Protein AF-A0A8B7DMA4-F1 (afdb_monomer)

Secondary structure (DSSP, 8-state):
-HHHHHHHHHHHHHHHHT--HHHHHHHHHHHHHHS-HHHHHHHHHHHHHHHHT--S--HHHHHHHHHHHHHHHHHHHHHHHHHTSS--S-S------HHHHHHHHHHHHHTT-SSHHHHHHHHHHHHHHHHHHHGGG--

Radius of gyration: 15.46 Å; Cα contacts (8 Å, |Δi|>4): 109; chains: 1; bounding box: 32×42×42 Å

Foldseek 3Di:
DVVLLVQLVVLLVCLLVVPDLVVSLVSLVVSCVVDDNVVSVVSNVVSLVVLQQDQDDDSSSVSSLLSVLLSQVVQVVVVVVVVVVDPDDDPPCPPRDPSNVVLLVVLVVCLPPPRPSNVVSSVSSVVSNVVNVCVVVPD

Sequence (139 aa):
MIDLITGVRKVFNAAQDGIVASKLCEQMSELMVTSKEEEFWEAFLDHLKKTMIYYKPETVVEKIIEFCALFATYTSKKKKENQSIDQDKTLTDETMNPFLLKLFNFLVQNHNSRERAVRYRCCQLITKIFTNMDDDETI

Structure (mmCIF, N/CA/C/O backbone):
data_AF-A0A8B7DMA4-F1
#
_entry.id   AF-A0A8B7DMA4-F1
#
loop_
_atom_site.group_PDB
_atom_site.id
_atom_site.type_symbol
_atom_site.label_atom_id
_atom_site.label_alt_id
_atom_site.label_comp_id
_atom_site.label_asym_id
_atom_site.label_entity_id
_atom_site.label_seq_id
_atom_site.pdbx_PDB_ins_code
_atom_site.Cartn_x
_atom_site.Cartn_y
_atom_site.Cartn_z
_atom_site.occupancy
_atom_site.B_iso_or_equiv
_atom_site.auth_seq_id
_atom_site.auth_comp_id
_atom_site.auth_asym_id
_atom_site.auth_atom_id
_atom_site.pdbx_PDB_model_num
ATOM 1 N N . MET A 1 1 ? -11.563 -14.377 10.241 1.00 52.50 1 MET A N 1
ATOM 2 C CA . MET A 1 1 ? -10.501 -14.618 9.237 1.00 52.50 1 MET A CA 1
ATOM 3 C C . MET A 1 1 ? -11.022 -14.631 7.792 1.00 52.50 1 MET A C 1
ATOM 5 O O . MET A 1 1 ? -10.598 -13.771 7.035 1.00 52.50 1 MET A O 1
ATOM 9 N N . ILE A 1 2 ? -11.963 -15.513 7.395 1.00 60.50 2 ILE A N 1
ATOM 10 C CA . ILE A 1 2 ? -12.502 -15.558 6.005 1.00 60.50 2 ILE A CA 1
ATOM 11 C C . ILE A 1 2 ? -13.163 -14.231 5.576 1.00 60.50 2 ILE A C 1
ATOM 13 O O . ILE A 1 2 ? -13.013 -13.808 4.427 1.00 60.50 2 ILE A O 1
ATOM 17 N N . ASP A 1 3 ? -13.852 -13.563 6.502 1.00 85.69 3 ASP A N 1
ATOM 18 C CA . ASP A 1 3 ? -14.569 -12.315 6.220 1.00 85.69 3 ASP A CA 1
ATOM 19 C C . ASP A 1 3 ? -13.621 -11.133 5.942 1.00 85.69 3 ASP A C 1
ATOM 21 O O . ASP A 1 3 ? -13.770 -10.443 4.937 1.00 85.69 3 ASP A O 1
ATOM 25 N N . LEU A 1 4 ? -12.549 -10.992 6.733 1.00 92.88 4 LEU A N 1
ATOM 26 C CA . LEU A 1 4 ? -11.539 -9.941 6.559 1.00 92.88 4 LEU A CA 1
ATOM 27 C C . LEU A 1 4 ? -10.801 -10.058 5.220 1.00 92.88 4 LEU A C 1
ATOM 29 O O . LEU A 1 4 ? -10.734 -9.091 4.465 1.00 92.88 4 LEU A O 1
ATOM 33 N N . ILE A 1 5 ? -10.293 -11.252 4.895 1.00 91.25 5 ILE A N 1
ATOM 34 C CA . ILE A 1 5 ? -9.588 -11.498 3.625 1.00 91.25 5 ILE A CA 1
ATOM 35 C C . ILE A 1 5 ? -10.512 -11.186 2.442 1.00 91.25 5 ILE A C 1
ATOM 37 O O . ILE A 1 5 ? -10.097 -10.572 1.458 1.00 91.25 5 ILE A O 1
ATOM 41 N N . THR A 1 6 ? -11.784 -11.578 2.544 1.00 94.38 6 THR A N 1
ATOM 42 C CA . THR A 1 6 ? -12.785 -11.300 1.511 1.00 94.38 6 THR A CA 1
ATOM 43 C C . THR A 1 6 ? -13.093 -9.805 1.406 1.00 94.38 6 THR A C 1
ATOM 45 O O . THR A 1 6 ? -13.222 -9.304 0.289 1.00 94.38 6 THR A O 1
ATOM 48 N N . GLY A 1 7 ? -13.180 -9.092 2.530 1.00 96.00 7 GLY A N 1
ATOM 49 C CA . GLY A 1 7 ? -13.378 -7.643 2.587 1.00 96.00 7 GLY A CA 1
ATOM 50 C C . GLY A 1 7 ? -12.230 -6.874 1.939 1.00 96.00 7 GLY A C 1
ATOM 51 O O . GLY A 1 7 ? -12.460 -6.113 1.001 1.00 96.00 7 GLY A O 1
ATOM 52 N N . VAL A 1 8 ? -10.988 -7.147 2.351 1.00 97.06 8 VAL A N 1
ATOM 53 C CA . VAL A 1 8 ? -9.784 -6.521 1.774 1.00 97.06 8 VAL A CA 1
ATOM 54 C C 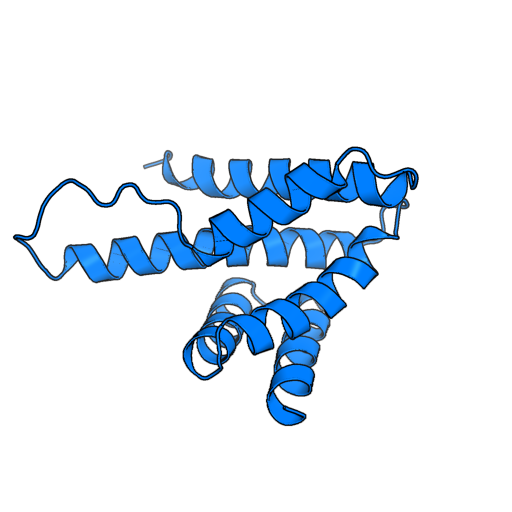. VAL A 1 8 ? -9.718 -6.780 0.269 1.00 97.06 8 VAL A C 1
ATOM 56 O O . VAL A 1 8 ? -9.547 -5.847 -0.515 1.00 97.06 8 VAL A O 1
ATOM 59 N N . ARG A 1 9 ? -9.957 -8.026 -0.163 1.00 96.12 9 ARG A N 1
ATOM 60 C CA . ARG A 1 9 ? -9.994 -8.379 -1.589 1.00 96.12 9 ARG A CA 1
ATOM 61 C C . ARG A 1 9 ? -11.031 -7.570 -2.367 1.00 96.12 9 ARG A C 1
ATOM 63 O O . ARG A 1 9 ? -10.744 -7.127 -3.475 1.00 96.12 9 ARG A O 1
ATOM 70 N N . LYS A 1 10 ? -12.234 -7.377 -1.812 1.00 95.69 10 LYS A N 1
ATOM 71 C CA . LYS A 1 10 ? -13.286 -6.574 -2.457 1.00 95.69 10 LYS A CA 1
ATOM 72 C C . LYS A 1 10 ? -12.827 -5.134 -2.677 1.00 95.69 10 LYS A C 1
ATOM 74 O O . LYS A 1 10 ? -13.041 -4.614 -3.767 1.00 95.69 10 LYS A O 1
ATOM 79 N N . VAL A 1 11 ? -12.157 -4.525 -1.696 1.00 96.81 11 VAL A N 1
ATOM 80 C CA . VAL A 1 11 ? -11.633 -3.157 -1.833 1.00 96.81 11 VAL A CA 1
ATOM 81 C C . VAL A 1 11 ? -10.530 -3.085 -2.896 1.00 96.81 11 VAL A C 1
ATOM 83 O O . VAL A 1 11 ? -10.571 -2.208 -3.754 1.00 96.81 11 VAL A O 1
ATOM 86 N N . PHE A 1 12 ? -9.591 -4.038 -2.920 1.00 96.50 12 PHE A N 1
ATOM 87 C CA . PHE A 1 12 ? -8.543 -4.087 -3.953 1.00 96.50 12 PHE A CA 1
ATOM 88 C C . PHE A 1 12 ? -9.097 -4.302 -5.368 1.00 96.50 12 PHE A C 1
ATOM 90 O O . PHE A 1 12 ? -8.565 -3.744 -6.325 1.00 96.50 12 PHE A O 1
ATOM 97 N N . ASN A 1 13 ? -10.154 -5.100 -5.524 1.00 95.06 13 ASN A N 1
ATOM 98 C CA . ASN A 1 13 ? -10.822 -5.261 -6.817 1.00 95.06 13 ASN A CA 1
ATOM 99 C C . ASN A 1 13 ? -11.517 -3.960 -7.235 1.00 95.06 13 ASN A C 1
ATOM 101 O O . ASN A 1 13 ? -11.317 -3.486 -8.346 1.00 95.06 13 ASN A O 1
ATOM 105 N N . ALA A 1 14 ? -12.237 -3.325 -6.310 1.00 95.31 14 ALA A N 1
ATOM 106 C CA . ALA A 1 14 ? -12.890 -2.045 -6.555 1.00 95.31 14 ALA A CA 1
ATOM 107 C C . ALA A 1 14 ? -11.898 -0.926 -6.942 1.00 95.31 14 ALA A C 1
ATOM 109 O O . ALA A 1 14 ? -12.204 -0.085 -7.790 1.00 95.31 14 ALA A O 1
ATOM 110 N N . ALA A 1 15 ? -10.690 -0.935 -6.367 1.00 94.50 15 ALA A N 1
ATOM 111 C CA . ALA A 1 15 ? -9.622 -0.008 -6.736 1.00 94.50 15 ALA A CA 1
ATOM 112 C C . ALA A 1 15 ? -9.177 -0.179 -8.202 1.00 94.50 15 ALA A C 1
ATOM 114 O O . ALA A 1 15 ? -8.916 0.809 -8.888 1.00 94.50 15 ALA A O 1
ATOM 115 N N . GLN A 1 16 ? -9.152 -1.410 -8.724 1.00 92.62 16 GLN A N 1
ATOM 116 C CA . GLN A 1 16 ? -8.806 -1.680 -10.129 1.00 92.62 16 GLN A CA 1
ATOM 117 C C . GLN A 1 16 ? -9.853 -1.115 -11.099 1.00 92.62 16 GLN A C 1
ATOM 119 O O . GLN A 1 16 ? -9.508 -0.614 -12.177 1.00 92.62 16 GLN A O 1
ATOM 124 N N . ASP A 1 17 ? -11.121 -1.118 -10.692 1.00 89.94 17 ASP A N 1
ATOM 125 C CA . ASP A 1 17 ? -12.239 -0.637 -11.507 1.00 89.94 17 ASP A CA 1
ATOM 126 C C . ASP A 1 17 ? -12.286 0.899 -11.602 1.00 89.94 17 ASP A C 1
ATOM 128 O O . ASP A 1 17 ? -12.904 1.450 -12.510 1.00 89.94 17 ASP A O 1
ATOM 132 N N . GLY A 1 18 ? -11.537 1.620 -10.757 1.00 77.38 18 GLY A N 1
ATOM 133 C CA . GLY A 1 18 ? -11.516 3.088 -10.735 1.00 77.38 18 GLY A CA 1
ATOM 134 C C . GLY A 1 18 ? -12.656 3.708 -9.923 1.00 77.38 18 GLY A C 1
ATOM 135 O O . GLY A 1 18 ? -13.102 4.811 -10.231 1.00 77.38 18 GLY A O 1
ATOM 136 N N . ILE A 1 19 ? -13.139 2.999 -8.899 1.00 78.00 19 ILE A N 1
ATOM 137 C CA . ILE A 1 19 ? -14.086 3.545 -7.918 1.00 78.00 19 ILE A CA 1
ATOM 138 C C . ILE A 1 19 ? -13.433 4.702 -7.137 1.00 78.00 19 ILE A C 1
ATOM 140 O O . ILE A 1 19 ? -12.217 4.740 -6.957 1.00 78.00 19 ILE A O 1
ATOM 144 N N . VAL A 1 20 ? -14.256 5.651 -6.672 1.00 76.31 20 VAL A N 1
ATOM 145 C CA . VAL A 1 20 ? -13.833 6.843 -5.914 1.00 76.31 20 VAL A CA 1
ATOM 146 C C . VAL A 1 20 ? -12.933 6.462 -4.731 1.00 76.31 20 VAL A C 1
ATOM 148 O O . VAL A 1 20 ? -13.360 5.747 -3.822 1.00 76.31 20 VAL A O 1
ATOM 151 N N . ALA A 1 21 ? -11.704 6.985 -4.728 1.00 78.50 21 ALA A N 1
ATOM 152 C CA . ALA A 1 21 ? -10.659 6.582 -3.791 1.00 78.50 21 ALA A CA 1
ATOM 153 C C . ALA A 1 21 ? -11.001 6.863 -2.316 1.00 78.50 21 ALA A C 1
ATOM 155 O O . ALA A 1 21 ? -10.700 6.030 -1.465 1.00 78.50 21 ALA A O 1
ATOM 156 N N . SER A 1 22 ? -11.692 7.967 -2.000 1.00 85.00 22 SER A N 1
ATOM 157 C CA . SER A 1 22 ? -12.072 8.307 -0.616 1.00 85.00 22 SER A CA 1
ATOM 158 C C . SER A 1 22 ? -12.983 7.253 0.023 1.00 85.00 22 SER A C 1
ATOM 160 O O . SER A 1 22 ? -12.705 6.786 1.125 1.00 85.00 22 SER A O 1
ATOM 162 N N . LYS A 1 23 ? -14.004 6.788 -0.707 1.00 89.81 23 LYS A N 1
ATOM 163 C CA . LYS A 1 23 ? -14.914 5.726 -0.250 1.00 89.81 23 LYS A CA 1
ATOM 164 C C . LYS A 1 23 ? -14.180 4.405 -0.004 1.00 89.81 23 LYS A C 1
ATOM 166 O O . LYS A 1 23 ? -14.495 3.683 0.938 1.00 89.81 23 LYS A O 1
ATOM 171 N N . LEU A 1 24 ? -13.202 4.072 -0.847 1.00 94.19 24 LEU A N 1
ATOM 172 C CA . LEU A 1 24 ? -12.388 2.868 -0.661 1.00 94.19 24 LEU A CA 1
ATOM 173 C C . LEU A 1 24 ? -11.477 2.989 0.565 1.00 94.19 24 LEU A C 1
ATOM 175 O O . LEU A 1 24 ? -11.319 2.016 1.301 1.00 94.19 24 LEU A O 1
ATOM 179 N N . CYS A 1 25 ? -10.916 4.175 0.815 1.00 93.75 25 CYS A N 1
ATOM 180 C CA . CYS A 1 25 ? -10.132 4.447 2.018 1.00 93.75 25 CYS A CA 1
ATOM 181 C C . CYS A 1 25 ? -10.979 4.335 3.292 1.00 93.75 25 CYS A C 1
ATOM 183 O O . CYS A 1 25 ? -10.501 3.777 4.279 1.00 93.75 25 CYS A O 1
ATOM 185 N N . GLU A 1 26 ? 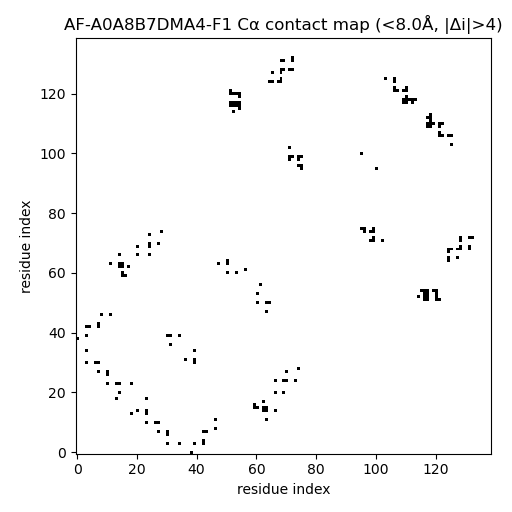-12.233 4.792 3.276 1.00 91.62 26 GLU A N 1
ATOM 186 C CA . GLU A 1 26 ? -13.177 4.619 4.390 1.00 91.62 26 GLU A CA 1
ATOM 187 C C . GLU A 1 26 ? -13.455 3.138 4.662 1.00 91.62 26 GLU A C 1
ATOM 189 O O . GLU A 1 26 ? -13.239 2.671 5.779 1.00 91.62 26 GLU A O 1
ATOM 194 N N . GLN A 1 27 ? -13.822 2.375 3.628 1.00 93.62 27 GLN A N 1
ATOM 195 C CA . GLN A 1 27 ? -14.082 0.935 3.744 1.00 93.62 27 GLN A CA 1
ATOM 196 C C . GLN A 1 27 ? -12.857 0.158 4.242 1.00 93.62 27 GLN A C 1
ATOM 198 O O . GLN A 1 27 ? -12.969 -0.708 5.108 1.00 93.62 27 GLN A O 1
ATOM 203 N N . MET A 1 28 ? -11.667 0.469 3.720 1.00 95.56 28 MET A N 1
ATOM 204 C CA . MET A 1 28 ? -10.426 -0.154 4.184 1.00 95.56 28 MET A CA 1
ATOM 205 C C . MET A 1 28 ? -10.105 0.239 5.633 1.00 95.56 28 MET A C 1
ATOM 207 O O . MET A 1 28 ? -9.646 -0.599 6.407 1.00 95.56 28 MET A O 1
ATOM 211 N N . SER A 1 29 ? -10.389 1.485 6.024 1.00 93.00 29 SER A N 1
ATOM 212 C CA . SER A 1 29 ? -10.213 1.953 7.405 1.00 93.00 29 SER A CA 1
ATOM 213 C C . SER A 1 29 ? -11.139 1.228 8.378 1.00 93.00 29 SER A C 1
ATOM 215 O O . SER A 1 29 ? -10.710 0.865 9.468 1.00 93.00 29 SER A O 1
ATOM 217 N N . GLU A 1 30 ? -12.392 0.980 7.996 1.00 92.44 30 GLU A N 1
ATOM 218 C CA . GLU A 1 30 ? -13.331 0.194 8.805 1.00 92.44 30 GLU A CA 1
ATOM 219 C C . GLU A 1 30 ? -12.820 -1.234 9.022 1.00 92.44 30 GLU A C 1
ATOM 221 O O . GLU A 1 30 ? -12.816 -1.726 10.152 1.00 92.44 30 GLU A O 1
ATOM 226 N N . LEU A 1 31 ? -12.321 -1.883 7.964 1.00 94.88 31 LEU A N 1
ATOM 227 C CA . LEU A 1 31 ? -11.702 -3.208 8.066 1.00 94.88 31 LEU A CA 1
ATOM 228 C C . LEU A 1 31 ? -10.476 -3.188 8.988 1.00 94.88 31 LEU A C 1
ATOM 230 O O . LEU A 1 31 ? -10.309 -4.102 9.791 1.00 94.88 31 LEU A O 1
ATOM 234 N N . MET A 1 32 ? -9.648 -2.142 8.914 1.00 93.56 32 MET A N 1
ATOM 235 C CA . MET A 1 32 ? -8.482 -1.966 9.785 1.00 93.56 32 MET A CA 1
ATOM 236 C C . MET A 1 32 ? -8.874 -1.804 11.260 1.00 93.56 32 MET A C 1
ATOM 238 O O . MET A 1 32 ? -8.246 -2.405 12.123 1.00 93.56 32 MET A O 1
ATOM 242 N N . VAL A 1 33 ? -9.916 -1.021 11.561 1.00 90.62 33 VAL A N 1
ATOM 243 C CA . VAL A 1 33 ? -10.361 -0.739 12.941 1.00 90.62 33 VAL A CA 1
ATOM 244 C C . VAL A 1 33 ? -11.098 -1.923 13.572 1.00 90.62 33 VAL A C 1
ATOM 246 O O . VAL A 1 33 ? -11.009 -2.136 14.778 1.00 90.62 33 VAL A O 1
ATOM 249 N N . THR A 1 34 ? -11.838 -2.698 12.778 1.00 91.88 34 THR A N 1
ATOM 250 C CA . THR A 1 34 ? -12.669 -3.812 13.276 1.00 91.88 34 THR A CA 1
ATOM 251 C C . THR A 1 34 ? -11.926 -5.144 13.393 1.00 91.88 34 THR A C 1
ATOM 253 O O . THR A 1 34 ? -12.500 -6.131 13.857 1.00 91.88 34 THR A O 1
ATOM 256 N N . SER A 1 35 ? -10.655 -5.199 12.994 1.00 93.19 35 SER A N 1
ATOM 257 C CA . SER A 1 35 ? -9.840 -6.414 13.016 1.00 93.19 35 SER A CA 1
ATOM 258 C C . SER A 1 35 ? -8.593 -6.259 13.887 1.00 93.19 35 SER A C 1
ATOM 260 O O . SER A 1 35 ? -8.270 -5.175 14.370 1.00 93.19 35 SER A O 1
ATOM 262 N N . LYS A 1 36 ? -7.889 -7.370 14.140 1.00 94.06 36 LYS A N 1
ATOM 263 C CA . LYS A 1 36 ? -6.583 -7.312 14.805 1.00 94.06 36 LYS A CA 1
ATOM 264 C C . LYS A 1 36 ? -5.546 -6.764 13.832 1.00 94.06 36 LYS A C 1
ATOM 266 O O . LYS A 1 36 ? -5.514 -7.188 12.679 1.00 94.06 36 LYS A O 1
ATOM 271 N N . GLU A 1 37 ? -4.654 -5.909 14.327 1.00 92.31 37 GLU A N 1
ATOM 272 C CA . GLU A 1 37 ? -3.650 -5.216 13.509 1.00 92.31 37 GLU A CA 1
ATOM 273 C C . GLU A 1 37 ? -2.846 -6.163 12.602 1.00 92.31 37 GLU A C 1
ATOM 275 O O . GLU A 1 37 ? -2.704 -5.903 11.408 1.00 92.31 37 GLU A O 1
ATOM 280 N N . GLU A 1 38 ? -2.351 -7.280 13.144 1.00 94.88 38 GLU A N 1
ATOM 281 C CA . GLU A 1 38 ? -1.542 -8.225 12.366 1.00 94.88 38 GLU A CA 1
ATOM 282 C C . GLU A 1 38 ? -2.372 -8.977 11.317 1.00 94.88 38 GLU A C 1
ATOM 284 O O . GLU A 1 38 ? -1.934 -9.118 10.180 1.00 94.88 38 GLU A O 1
ATOM 289 N N . GLU A 1 39 ? -3.609 -9.369 11.648 1.00 95.44 39 GLU A N 1
ATOM 290 C CA . GLU A 1 39 ? -4.507 -10.045 10.699 1.00 95.44 39 GLU A CA 1
ATOM 291 C C . GLU A 1 39 ? -4.860 -9.124 9.516 1.00 95.44 39 GLU A C 1
ATOM 293 O O . GLU A 1 39 ? -4.903 -9.565 8.364 1.00 95.44 39 GLU A O 1
ATOM 298 N N . PHE A 1 40 ? -5.087 -7.832 9.783 1.00 96.62 40 PHE A N 1
ATOM 299 C CA . PHE A 1 40 ? -5.295 -6.830 8.738 1.00 96.62 40 PHE A CA 1
ATOM 300 C C . PHE A 1 40 ? -4.050 -6.641 7.882 1.00 96.62 40 PHE A C 1
ATOM 302 O O . PHE A 1 40 ? -4.134 -6.659 6.652 1.00 96.62 40 PHE A O 1
ATOM 309 N N . TRP A 1 41 ? -2.900 -6.459 8.532 1.00 97.19 41 TRP A N 1
ATOM 310 C CA . TRP A 1 41 ? -1.629 -6.236 7.860 1.00 97.19 41 TRP A CA 1
ATOM 311 C C . TRP A 1 41 ? -1.291 -7.381 6.903 1.00 97.19 41 TRP A C 1
ATOM 313 O O . TRP A 1 41 ? -0.976 -7.127 5.741 1.00 97.19 41 TRP A O 1
ATOM 323 N N . GLU A 1 42 ? -1.423 -8.633 7.343 1.00 97.12 42 GLU A N 1
ATOM 324 C CA . GLU A 1 42 ? -1.201 -9.809 6.499 1.00 97.12 42 GLU A CA 1
ATOM 325 C C . GLU A 1 42 ? -2.161 -9.843 5.302 1.00 97.12 42 GLU A C 1
ATOM 327 O O . GLU A 1 42 ? -1.725 -10.045 4.164 1.00 97.12 42 GLU A O 1
ATOM 332 N N . ALA A 1 43 ? -3.455 -9.587 5.528 1.00 97.25 43 ALA A N 1
ATOM 333 C CA . ALA A 1 43 ? -4.461 -9.579 4.468 1.00 97.25 43 ALA A CA 1
ATOM 334 C C . ALA A 1 43 ? -4.215 -8.466 3.434 1.00 97.25 43 ALA A C 1
ATOM 336 O O . ALA A 1 43 ? -4.326 -8.703 2.226 1.00 97.25 43 ALA A O 1
ATOM 337 N N . PHE A 1 44 ? -3.861 -7.261 3.890 1.00 97.88 44 PHE A N 1
ATOM 338 C CA . PHE A 1 44 ? -3.488 -6.135 3.035 1.00 97.88 44 PHE A CA 1
ATOM 339 C C . PHE A 1 44 ? -2.227 -6.457 2.227 1.00 97.88 44 PHE A C 1
ATOM 341 O O . PHE A 1 44 ? -2.197 -6.301 1.002 1.00 97.88 44 PHE A O 1
ATOM 348 N N . LEU A 1 45 ? -1.191 -6.958 2.902 1.00 97.50 45 LEU A N 1
ATOM 349 C CA . LEU A 1 45 ? 0.109 -7.206 2.299 1.00 97.50 45 LEU A CA 1
ATOM 350 C C . LEU A 1 45 ? 0.070 -8.340 1.268 1.00 97.50 45 LEU A C 1
ATOM 352 O O . LEU A 1 45 ? 0.759 -8.253 0.252 1.00 97.50 45 LEU A O 1
ATOM 356 N N . ASP A 1 46 ? -0.750 -9.373 1.477 1.00 96.69 46 ASP A N 1
ATOM 357 C CA . ASP A 1 46 ? -0.964 -10.442 0.493 1.00 96.69 46 ASP A CA 1
ATOM 358 C C . ASP A 1 46 ? -1.475 -9.899 -0.855 1.00 96.69 46 ASP A C 1
ATOM 360 O O . ASP A 1 46 ? -1.046 -10.336 -1.926 1.00 96.69 46 ASP A O 1
ATOM 364 N N . HIS A 1 47 ? -2.351 -8.892 -0.826 1.00 96.75 47 HIS A N 1
ATOM 365 C CA . HIS A 1 47 ? -2.865 -8.255 -2.039 1.00 96.75 47 HIS A CA 1
ATOM 366 C C . HIS A 1 47 ? -1.861 -7.270 -2.645 1.00 96.75 47 HIS A C 1
ATOM 368 O O . HIS A 1 47 ? -1.651 -7.278 -3.862 1.00 96.75 47 HIS A O 1
ATOM 374 N N . LEU A 1 48 ? -1.169 -6.483 -1.817 1.00 97.56 48 LEU A N 1
ATOM 375 C CA . LEU A 1 48 ? -0.121 -5.584 -2.298 1.00 97.56 48 LEU A CA 1
ATOM 376 C C . LEU A 1 48 ? 1.003 -6.362 -2.999 1.00 97.56 48 LEU A C 1
ATOM 378 O O . LEU A 1 48 ? 1.381 -6.010 -4.112 1.00 97.56 48 LEU A O 1
ATOM 382 N N . LYS A 1 49 ? 1.494 -7.466 -2.420 1.00 96.94 49 LYS A N 1
ATOM 383 C CA . LYS A 1 49 ? 2.575 -8.289 -3.001 1.00 96.94 49 LYS A CA 1
ATOM 384 C C . LYS A 1 49 ? 2.265 -8.785 -4.415 1.00 96.94 49 LYS A C 1
ATOM 386 O O . LYS A 1 49 ? 3.165 -8.802 -5.253 1.00 96.94 49 LYS A O 1
ATOM 391 N N . LYS A 1 50 ? 1.004 -9.122 -4.707 1.00 95.69 50 LYS A N 1
ATOM 392 C CA . LYS A 1 50 ? 0.563 -9.504 -6.062 1.00 95.69 50 LYS A CA 1
ATOM 393 C C . LYS A 1 50 ? 0.743 -8.361 -7.059 1.00 95.69 50 LYS A C 1
ATOM 395 O O . LYS A 1 50 ? 1.048 -8.613 -8.212 1.00 95.69 50 LYS A O 1
ATOM 400 N N . THR A 1 51 ? 0.626 -7.116 -6.613 1.00 94.88 51 THR A N 1
ATOM 401 C CA . THR A 1 51 ? 0.844 -5.908 -7.425 1.00 94.88 51 THR A CA 1
ATOM 402 C C . THR A 1 51 ? 2.341 -5.644 -7.646 1.00 94.88 51 THR A C 1
ATOM 404 O O . THR A 1 51 ? 2.757 -5.248 -8.733 1.00 94.88 51 THR A O 1
ATOM 407 N N . MET A 1 52 ? 3.181 -5.943 -6.647 1.00 96.56 52 MET A N 1
ATOM 408 C CA . MET A 1 52 ? 4.624 -5.645 -6.659 1.00 96.56 52 MET A CA 1
ATOM 409 C C . MET A 1 52 ? 5.431 -6.418 -7.717 1.00 96.56 52 MET A C 1
ATOM 411 O O . MET A 1 52 ? 6.529 -5.996 -8.075 1.00 96.56 52 MET A O 1
ATOM 415 N N . ILE A 1 53 ? 4.921 -7.545 -8.220 1.00 96.06 53 ILE A N 1
ATOM 416 C CA . ILE A 1 53 ? 5.635 -8.393 -9.193 1.00 96.06 53 ILE A CA 1
ATOM 417 C C . ILE A 1 53 ? 5.451 -7.951 -10.655 1.00 96.06 53 ILE A C 1
ATOM 419 O O . ILE A 1 53 ? 6.107 -8.489 -11.547 1.00 96.06 53 ILE A O 1
ATOM 423 N N . TYR A 1 54 ? 4.605 -6.953 -10.923 1.00 94.75 54 TYR A N 1
ATOM 424 C CA . TYR A 1 54 ? 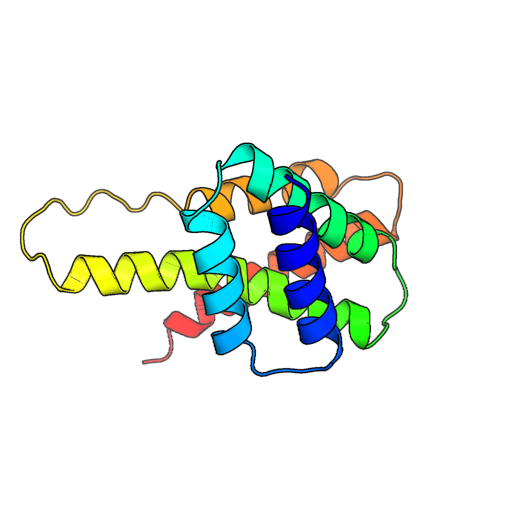4.357 -6.455 -12.277 1.00 94.75 54 TYR A CA 1
ATOM 425 C C . TYR A 1 54 ? 5.299 -5.303 -12.631 1.00 94.75 54 TYR A C 1
ATOM 427 O O . TYR A 1 54 ? 5.174 -4.201 -12.104 1.00 94.75 54 TYR A O 1
ATOM 435 N N . TYR A 1 55 ? 6.235 -5.529 -13.558 1.00 92.56 55 TYR A N 1
ATOM 436 C CA . TYR A 1 55 ? 7.140 -4.471 -14.035 1.00 92.56 55 TYR A CA 1
ATOM 437 C C . TYR A 1 55 ? 6.512 -3.576 -15.111 1.00 92.56 55 TYR A C 1
ATOM 439 O O . TYR A 1 55 ? 6.802 -2.384 -15.171 1.00 92.56 55 TYR A O 1
ATOM 447 N N . LYS A 1 56 ? 5.680 -4.150 -15.986 1.00 90.44 56 LYS A N 1
ATOM 448 C CA . LYS A 1 56 ? 5.063 -3.403 -17.085 1.00 90.44 56 LYS A CA 1
ATOM 449 C C . LYS A 1 56 ? 4.016 -2.417 -16.548 1.00 90.44 56 LYS A C 1
ATOM 451 O O . LYS A 1 56 ? 3.383 -2.720 -15.532 1.00 90.44 56 LYS A O 1
ATOM 456 N N . PRO A 1 57 ? 3.835 -1.264 -17.215 1.00 86.12 57 PRO A N 1
ATOM 457 C CA . PRO A 1 57 ? 2.770 -0.331 -16.886 1.00 86.12 57 PRO A CA 1
ATOM 458 C C . PRO A 1 57 ? 1.432 -0.952 -17.291 1.00 86.12 57 PRO A C 1
ATOM 460 O O . PRO A 1 57 ? 1.071 -0.982 -18.463 1.00 86.12 57 PRO A O 1
ATOM 463 N N . GLU A 1 58 ? 0.719 -1.474 -16.303 1.00 94.00 58 GLU A N 1
ATOM 464 C CA . GLU A 1 58 ? -0.621 -2.033 -16.449 1.00 94.00 58 GLU A CA 1
ATOM 465 C C . GLU A 1 58 ? -1.582 -1.110 -15.708 1.00 94.00 58 GLU A C 1
ATOM 467 O O . GLU A 1 58 ? -1.401 -0.862 -14.515 1.00 94.00 58 GLU A O 1
ATOM 472 N N . THR A 1 59 ? -2.616 -0.600 -16.381 1.00 93.44 59 THR A N 1
ATOM 473 C CA . THR A 1 59 ? -3.519 0.413 -15.805 1.00 93.44 59 THR A CA 1
ATOM 474 C C . THR A 1 59 ? -4.099 -0.012 -14.456 1.00 93.44 59 THR A C 1
ATOM 476 O O . THR A 1 59 ? -4.174 0.792 -13.532 1.00 93.44 59 THR A O 1
ATOM 479 N N . VAL A 1 60 ? -4.475 -1.285 -14.318 1.00 94.38 60 VAL A N 1
ATOM 480 C CA . VAL A 1 60 ? -5.020 -1.835 -13.068 1.00 94.38 60 VAL A CA 1
ATOM 481 C C . VAL A 1 60 ? -3.987 -1.858 -11.938 1.00 94.38 60 VAL A C 1
ATOM 483 O O . VAL A 1 60 ? -4.329 -1.574 -10.795 1.00 94.38 60 VAL A O 1
ATOM 486 N N . VAL A 1 61 ? -2.718 -2.122 -12.258 1.00 95.06 61 VAL A N 1
ATOM 487 C CA . VAL A 1 61 ? -1.608 -2.114 -11.295 1.00 95.06 61 VAL A CA 1
ATOM 488 C C . VAL A 1 61 ? -1.344 -0.686 -10.831 1.00 95.06 61 VAL A C 1
ATOM 490 O O . VAL A 1 61 ? -1.241 -0.453 -9.631 1.00 95.06 61 VAL A O 1
ATOM 493 N N . GLU A 1 62 ? -1.314 0.283 -11.752 1.00 95.25 62 GLU A N 1
ATOM 494 C CA . GLU A 1 62 ? -1.120 1.697 -11.399 1.00 95.25 62 GLU A CA 1
ATOM 495 C C . GLU A 1 62 ? -2.227 2.217 -10.475 1.00 95.25 62 GLU A C 1
ATOM 497 O O . GLU A 1 62 ? -1.935 2.901 -9.496 1.00 95.25 62 GLU A O 1
ATOM 502 N N . LYS A 1 63 ? -3.486 1.839 -10.730 1.00 95.19 63 LYS A N 1
ATOM 503 C CA . LYS A 1 63 ? -4.616 2.191 -9.859 1.00 95.19 63 LYS A CA 1
ATOM 504 C C . LYS A 1 63 ? -4.489 1.600 -8.453 1.00 95.19 63 LYS A C 1
ATOM 506 O O . LYS A 1 63 ? -4.808 2.282 -7.485 1.00 95.19 63 LYS A O 1
ATOM 511 N N . ILE A 1 64 ? -4.015 0.357 -8.320 1.00 95.81 64 ILE A N 1
ATOM 512 C CA . ILE A 1 64 ? -3.781 -0.245 -6.998 1.00 95.81 64 ILE A CA 1
ATOM 513 C C . ILE A 1 64 ? -2.666 0.500 -6.261 1.00 95.81 64 ILE A C 1
ATOM 515 O O . ILE A 1 64 ? -2.825 0.807 -5.084 1.00 95.81 64 ILE A O 1
ATOM 519 N N . ILE A 1 65 ? -1.553 0.806 -6.937 1.00 96.25 65 ILE A N 1
ATOM 520 C CA . ILE A 1 65 ? -0.446 1.554 -6.327 1.00 96.25 65 ILE A CA 1
ATOM 521 C C . ILE A 1 65 ? -0.928 2.934 -5.856 1.00 96.25 65 ILE A C 1
ATOM 523 O O . ILE A 1 65 ? -0.615 3.334 -4.736 1.00 96.25 65 ILE A O 1
ATOM 527 N N . GLU A 1 66 ? -1.720 3.630 -6.676 1.00 94.88 66 GLU A N 1
ATOM 528 C CA . GLU A 1 66 ? -2.336 4.910 -6.316 1.00 94.88 66 GLU A CA 1
ATOM 529 C C . GLU A 1 66 ? -3.230 4.782 -5.077 1.00 94.88 66 GLU A C 1
ATOM 531 O O . GLU A 1 66 ? -3.064 5.511 -4.101 1.00 94.88 66 GLU A O 1
ATOM 536 N N . PHE A 1 67 ? -4.126 3.793 -5.068 1.00 95.69 67 PHE A N 1
ATOM 537 C CA . PHE A 1 67 ? -4.990 3.515 -3.924 1.00 95.69 67 PHE A CA 1
ATOM 538 C C . PHE A 1 67 ? -4.191 3.226 -2.644 1.00 95.69 67 PHE A C 1
ATOM 540 O O . PHE A 1 67 ? -4.507 3.774 -1.591 1.00 95.69 67 PHE A O 1
ATOM 547 N N . CYS A 1 68 ? -3.146 2.395 -2.710 1.00 96.19 68 CYS A N 1
ATOM 548 C CA . CYS A 1 68 ? -2.324 2.080 -1.543 1.00 96.19 68 CYS A CA 1
ATOM 549 C C . CYS A 1 68 ? -1.609 3.320 -0.988 1.00 96.19 68 CYS A C 1
ATOM 551 O O . CYS A 1 68 ? -1.538 3.471 0.232 1.00 96.19 68 CYS A O 1
ATOM 553 N N . ALA A 1 69 ? -1.113 4.205 -1.860 1.00 95.00 69 ALA A N 1
ATOM 554 C CA . ALA A 1 69 ? -0.508 5.469 -1.448 1.00 95.00 69 ALA A CA 1
ATOM 555 C C . ALA A 1 69 ? -1.533 6.384 -0.764 1.00 95.00 69 ALA A C 1
ATOM 557 O O . ALA A 1 69 ? -1.272 6.897 0.322 1.00 95.00 69 ALA A O 1
ATOM 558 N N . LEU A 1 70 ? -2.715 6.544 -1.371 1.00 93.31 70 LEU A N 1
ATOM 559 C CA . LEU A 1 70 ? -3.812 7.348 -0.826 1.00 93.31 70 LEU A CA 1
ATOM 560 C C . LEU A 1 70 ? -4.304 6.816 0.520 1.00 93.31 70 LEU A C 1
ATOM 562 O O . LEU A 1 70 ? -4.509 7.592 1.446 1.00 93.31 70 LEU A O 1
ATOM 566 N N . PHE A 1 71 ? -4.473 5.502 0.664 1.00 94.38 71 PHE A N 1
ATOM 567 C CA . PHE A 1 71 ? -4.909 4.905 1.924 1.00 94.38 71 PHE A CA 1
ATOM 568 C C . PHE A 1 71 ? -3.876 5.113 3.038 1.00 94.38 71 PHE A C 1
ATOM 570 O O . PHE A 1 71 ? -4.232 5.494 4.156 1.00 94.38 71 PHE A O 1
ATOM 577 N N . ALA A 1 72 ? -2.590 4.916 2.732 1.00 92.94 72 ALA A N 1
ATOM 578 C CA . ALA A 1 72 ? -1.522 5.093 3.707 1.00 92.94 72 ALA A CA 1
ATOM 579 C C . ALA A 1 72 ? -1.486 6.522 4.274 1.00 92.94 72 ALA A C 1
ATOM 581 O O . ALA A 1 72 ? -1.319 6.688 5.481 1.00 92.94 72 ALA A O 1
ATOM 582 N N . THR A 1 73 ? -1.710 7.546 3.445 1.00 90.62 73 THR A N 1
ATOM 583 C CA . THR A 1 73 ? -1.761 8.944 3.904 1.00 90.62 73 THR A CA 1
ATOM 584 C C . THR A 1 73 ? -3.124 9.347 4.475 1.00 90.62 73 THR A C 1
ATOM 586 O O . THR A 1 73 ? -3.166 10.117 5.434 1.00 90.62 73 THR A O 1
ATOM 589 N N . TYR A 1 74 ? -4.236 8.781 3.990 1.00 87.31 74 TYR A N 1
ATOM 590 C CA . TYR A 1 74 ? -5.593 9.013 4.513 1.00 87.31 74 TYR A CA 1
ATOM 591 C C . TYR A 1 74 ? -5.690 8.739 6.019 1.00 87.31 74 TYR A C 1
ATOM 593 O O . TYR A 1 74 ? -6.251 9.534 6.774 1.00 87.31 74 TYR A O 1
ATOM 601 N N . THR A 1 75 ? -5.089 7.638 6.478 1.00 73.12 75 THR A N 1
ATOM 602 C CA . THR A 1 75 ? -5.081 7.275 7.905 1.00 73.12 75 THR A CA 1
ATOM 603 C C . THR A 1 75 ? -4.351 8.300 8.786 1.00 73.12 75 THR A C 1
ATOM 605 O O . THR A 1 75 ? -4.700 8.465 9.956 1.00 73.12 75 THR A O 1
ATOM 608 N N . SER A 1 76 ? -3.375 9.032 8.241 1.00 71.88 76 SER A N 1
ATOM 609 C CA . SER A 1 76 ? -2.714 10.152 8.923 1.00 71.88 76 SER A CA 1
ATOM 610 C C . SER A 1 76 ? -3.610 11.393 8.967 1.00 71.88 76 SER A C 1
ATOM 612 O O . SER A 1 76 ? -3.703 12.034 10.013 1.00 71.88 76 SER A O 1
ATOM 614 N N . LYS A 1 77 ? -4.317 11.707 7.869 1.00 69.62 77 LYS A N 1
ATOM 615 C CA . LYS A 1 77 ? -5.235 12.861 7.782 1.00 69.62 77 LYS A CA 1
ATOM 616 C C . LYS A 1 77 ? -6.413 12.723 8.751 1.00 69.62 77 LYS A C 1
ATOM 618 O O . LYS A 1 77 ? -6.661 13.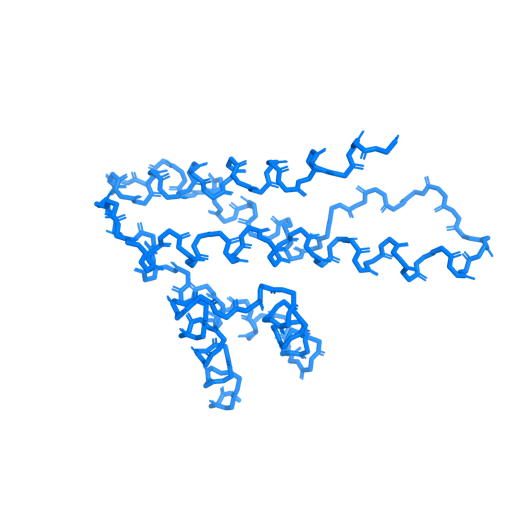626 9.543 1.00 69.62 77 LYS A O 1
ATOM 623 N N . LYS A 1 78 ? -7.033 11.541 8.815 1.00 69.50 78 LYS A N 1
ATOM 624 C CA . LYS A 1 78 ? -8.127 11.253 9.760 1.00 69.50 78 LYS A CA 1
ATOM 625 C C . LYS A 1 78 ? -7.701 11.367 11.235 1.00 69.50 78 LYS A C 1
ATOM 627 O O . LYS A 1 78 ? -8.501 11.771 12.074 1.00 69.50 78 LYS A O 1
ATOM 632 N N . LYS A 1 79 ? -6.438 11.046 11.573 1.00 60.97 79 LYS A N 1
ATOM 633 C CA . LYS A 1 79 ? -5.885 11.272 12.929 1.00 60.97 79 LYS A CA 1
ATOM 634 C C . LYS A 1 79 ? -5.808 12.774 13.242 1.00 60.97 79 LYS A C 1
ATOM 636 O O . LYS A 1 79 ? -6.231 13.168 14.324 1.00 60.97 79 LYS A O 1
ATOM 641 N N . LYS A 1 80 ? -5.333 13.599 12.297 1.00 59.59 80 LYS A N 1
ATOM 642 C CA . LYS A 1 80 ? -5.251 15.067 12.444 1.00 59.59 80 LYS A CA 1
ATOM 643 C C . LYS A 1 80 ? -6.636 15.717 12.594 1.00 59.59 80 LYS A C 1
ATOM 645 O O . LYS A 1 80 ? -6.814 16.562 13.465 1.00 59.59 80 LYS A O 1
ATOM 650 N N . GLU A 1 81 ? -7.623 15.293 11.802 1.00 59.22 81 GLU A N 1
ATOM 651 C CA . GLU A 1 81 ? -9.006 15.806 11.868 1.00 59.22 81 GLU A CA 1
ATOM 652 C C . GLU A 1 81 ? -9.707 15.478 13.193 1.00 59.22 81 GLU A C 1
ATOM 654 O O . GLU A 1 81 ? -10.449 16.298 13.720 1.00 59.22 81 GLU A O 1
ATOM 659 N N . ASN A 1 82 ? -9.451 14.304 13.775 1.00 56.53 82 ASN A N 1
ATOM 660 C CA . ASN A 1 82 ? -10.030 13.942 15.071 1.00 56.53 82 ASN A CA 1
ATOM 661 C C . ASN A 1 82 ? -9.347 14.658 16.253 1.00 56.53 82 ASN A C 1
ATOM 663 O O . ASN A 1 82 ? -9.964 14.827 17.300 1.00 56.53 82 ASN A O 1
ATOM 667 N N . GLN A 1 83 ? -8.086 15.079 16.101 1.00 52.06 83 GLN A N 1
ATOM 668 C CA . GLN A 1 83 ? -7.332 15.806 17.133 1.00 52.06 83 GLN A CA 1
ATOM 669 C C . GLN A 1 83 ? -7.672 17.302 17.198 1.00 52.06 83 GLN A C 1
ATOM 671 O O . GLN A 1 83 ? -7.454 17.919 18.235 1.00 52.06 83 GLN A O 1
ATOM 676 N N . SER A 1 84 ? -8.231 17.899 16.141 1.00 51.12 84 SER A N 1
ATOM 677 C CA . SER A 1 84 ? -8.619 19.319 16.141 1.00 51.12 84 SER A CA 1
ATOM 678 C C . SER A 1 84 ? -9.880 19.622 16.968 1.00 51.12 84 SER A C 1
ATOM 680 O O . SER A 1 84 ? -10.172 20.790 17.225 1.00 51.12 84 SER A O 1
ATOM 682 N N . ILE A 1 85 ? -10.606 18.588 17.412 1.00 51.12 85 ILE A N 1
ATOM 683 C CA . ILE A 1 85 ? -11.818 18.705 18.239 1.00 51.12 85 ILE A CA 1
ATOM 684 C C . ILE A 1 85 ? -11.484 18.704 19.746 1.00 51.12 85 ILE A C 1
ATOM 686 O O . ILE A 1 85 ? -12.188 19.352 20.517 1.00 51.12 85 ILE A O 1
ATOM 690 N N . ASP A 1 86 ? -10.381 18.071 20.162 1.00 39.03 86 ASP A N 1
ATOM 691 C CA . ASP A 1 86 ? -9.889 18.083 21.548 1.00 39.03 86 ASP A CA 1
ATOM 692 C C . ASP A 1 86 ? -8.733 19.088 21.682 1.00 39.03 86 ASP A C 1
ATOM 694 O O . ASP A 1 86 ? -7.549 18.756 21.594 1.00 39.03 86 ASP A O 1
ATOM 698 N N . GLN A 1 87 ? -9.083 20.360 21.895 1.00 44.69 87 GLN A N 1
ATOM 699 C CA . GLN A 1 87 ? -8.122 21.342 22.391 1.00 44.69 87 GLN A CA 1
ATOM 700 C C . GLN A 1 87 ? -7.618 20.876 23.767 1.00 44.69 87 GLN A C 1
ATOM 702 O O . GLN A 1 87 ? -8.428 20.634 24.657 1.00 44.69 87 GLN A O 1
ATOM 707 N N . ASP A 1 88 ? -6.289 20.815 23.926 1.00 38.81 88 ASP A N 1
ATOM 708 C CA . ASP A 1 88 ? -5.549 20.746 25.203 1.00 38.81 88 ASP A CA 1
ATOM 709 C C . ASP A 1 88 ? -4.848 19.425 25.600 1.00 38.81 88 ASP A C 1
ATOM 711 O O . ASP A 1 88 ? -4.710 19.116 26.784 1.00 38.81 88 ASP A O 1
ATOM 715 N N . LYS A 1 89 ? -4.292 18.657 24.645 1.00 37.00 89 LYS A N 1
ATOM 716 C CA . LYS A 1 89 ? -3.205 17.698 24.960 1.00 37.00 89 LYS A CA 1
ATOM 717 C C . LYS A 1 89 ? -2.051 17.735 23.957 1.00 37.00 89 LYS A C 1
ATOM 719 O O . LYS A 1 89 ? -2.101 17.119 22.904 1.00 37.00 89 LYS A O 1
ATOM 724 N N . THR A 1 90 ? -0.988 18.424 24.379 1.00 34.69 90 THR A N 1
ATOM 725 C CA . THR A 1 90 ? 0.433 18.188 24.055 1.00 34.69 90 THR A CA 1
ATOM 726 C C . THR A 1 90 ? 0.819 18.076 22.572 1.00 34.69 90 THR A C 1
ATOM 728 O O . THR A 1 90 ? 0.622 17.051 21.926 1.00 34.69 90 THR A O 1
ATOM 731 N N . LEU A 1 91 ? 1.506 19.121 22.103 1.00 39.50 91 LEU A N 1
ATOM 732 C CA . LEU A 1 91 ? 2.287 19.284 20.865 1.00 39.50 91 LEU A CA 1
ATOM 733 C C . LEU A 1 91 ? 3.411 18.232 20.649 1.00 39.50 91 LEU A C 1
ATOM 735 O O . LEU A 1 91 ? 4.543 18.596 20.346 1.00 39.50 91 LEU A O 1
ATOM 739 N N . THR A 1 92 ? 3.167 16.934 20.845 1.00 39.47 92 THR A N 1
ATOM 740 C CA . THR A 1 92 ? 4.241 15.917 20.844 1.00 39.47 92 THR A CA 1
ATOM 741 C C . THR A 1 92 ? 3.850 14.564 20.258 1.00 39.47 92 THR A C 1
ATOM 743 O 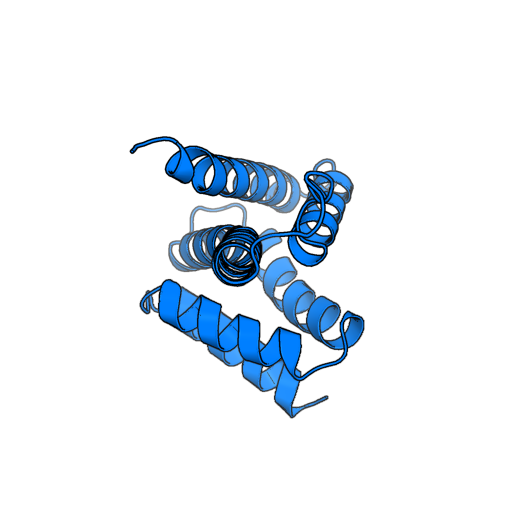O . THR A 1 92 ? 4.429 13.554 20.645 1.00 39.47 92 THR A O 1
ATOM 746 N N . ASP A 1 93 ? 2.899 14.498 19.327 1.00 44.59 93 ASP A N 1
ATOM 747 C CA . ASP A 1 93 ? 2.633 13.238 18.621 1.00 44.59 93 ASP A CA 1
ATOM 748 C C . ASP A 1 93 ? 2.758 13.403 17.100 1.00 44.59 93 ASP A C 1
ATOM 750 O O . ASP A 1 93 ? 1.905 12.976 16.326 1.00 44.59 93 ASP A O 1
ATOM 754 N N . GLU A 1 94 ? 3.898 13.972 16.682 1.00 53.81 94 GLU A N 1
ATOM 755 C CA . GLU A 1 94 ? 4.490 13.859 15.333 1.00 53.81 94 GLU A CA 1
ATOM 756 C C . GLU A 1 94 ? 4.903 12.408 14.995 1.00 53.81 94 GLU A C 1
ATOM 758 O O . GLU A 1 94 ? 5.742 12.152 14.131 1.00 53.81 94 GLU A O 1
ATOM 763 N N . THR A 1 95 ? 4.350 11.411 15.687 1.00 61.59 95 THR A N 1
ATOM 764 C CA . THR A 1 95 ? 4.565 10.015 15.340 1.00 61.59 95 THR A CA 1
ATOM 765 C C . THR A 1 95 ? 3.771 9.710 14.075 1.00 61.59 95 THR A C 1
ATOM 767 O O . THR A 1 95 ? 2.537 9.772 14.035 1.00 61.59 95 THR A O 1
ATOM 770 N N . MET A 1 96 ? 4.512 9.400 13.007 1.00 68.19 96 MET A N 1
ATOM 771 C CA . MET A 1 96 ? 3.972 8.888 11.751 1.00 68.19 96 MET A CA 1
ATOM 772 C C . MET A 1 96 ? 2.928 7.806 12.044 1.00 68.19 96 MET A C 1
ATOM 774 O O . MET A 1 96 ? 3.150 6.952 12.906 1.00 68.19 96 MET A O 1
ATOM 778 N N . ASN A 1 97 ? 1.793 7.843 11.337 1.00 84.31 97 ASN A N 1
ATOM 779 C CA . ASN A 1 97 ? 0.726 6.862 11.517 1.00 84.31 97 ASN A CA 1
ATOM 780 C C . ASN A 1 97 ? 1.315 5.427 11.547 1.00 84.31 97 ASN A C 1
ATOM 782 O O . ASN A 1 97 ? 2.085 5.087 10.644 1.00 84.31 97 ASN A O 1
ATOM 786 N N . PRO A 1 98 ? 0.980 4.579 12.544 1.00 89.19 98 PRO A N 1
ATOM 787 C CA . PRO A 1 98 ? 1.597 3.259 12.694 1.00 89.19 98 PRO A CA 1
ATOM 788 C C . PRO A 1 98 ? 1.485 2.368 11.452 1.00 89.19 98 PRO A C 1
ATOM 790 O O . PRO A 1 98 ? 2.440 1.671 11.106 1.00 89.19 98 PRO A O 1
ATOM 793 N N . PHE A 1 99 ? 0.355 2.425 10.738 1.00 92.88 99 PHE A N 1
ATOM 794 C CA . PHE A 1 99 ? 0.167 1.690 9.488 1.00 92.88 99 PHE A CA 1
ATOM 795 C C . PHE A 1 99 ? 1.102 2.206 8.393 1.00 92.88 99 PHE A C 1
ATOM 797 O O . PHE A 1 99 ? 1.792 1.420 7.743 1.00 92.88 99 PHE A O 1
ATOM 804 N N . LEU A 1 100 ? 1.166 3.527 8.217 1.00 93.31 100 LEU A N 1
ATOM 805 C CA . LEU A 1 100 ? 2.073 4.166 7.267 1.00 93.31 100 LEU A CA 1
ATOM 806 C C . LEU A 1 100 ? 3.536 3.819 7.572 1.00 93.31 100 LEU A C 1
ATOM 808 O O . LEU A 1 100 ? 4.268 3.448 6.659 1.00 93.31 100 LEU A O 1
ATOM 812 N N . LEU A 1 101 ? 3.951 3.868 8.841 1.00 92.88 101 LEU A N 1
ATOM 813 C CA . LEU A 1 101 ? 5.302 3.497 9.261 1.00 92.88 101 LEU A CA 1
ATOM 814 C C . LEU A 1 101 ? 5.602 2.020 8.954 1.00 92.88 101 LEU A C 1
ATOM 816 O O . LEU A 1 101 ? 6.667 1.698 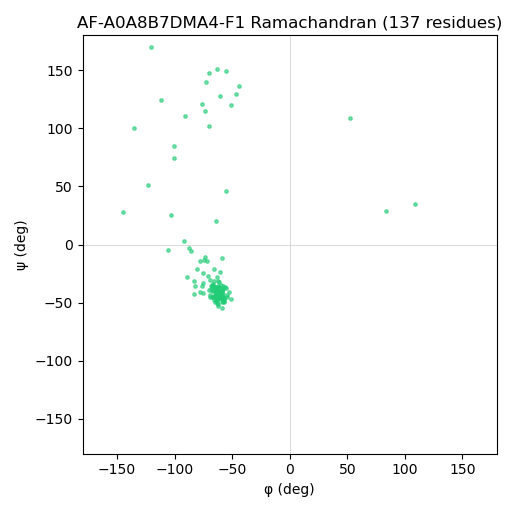8.424 1.00 92.88 101 LEU A O 1
ATOM 820 N N . LYS A 1 102 ? 4.655 1.115 9.236 1.00 95.88 102 LYS A N 1
ATOM 821 C CA . LYS A 1 102 ? 4.771 -0.321 8.931 1.00 95.88 102 LYS A CA 1
ATOM 822 C C . LYS A 1 102 ? 4.894 -0.567 7.422 1.00 95.88 102 LYS A C 1
ATOM 824 O O . LYS A 1 102 ? 5.769 -1.323 6.995 1.00 95.88 102 LYS A O 1
ATOM 829 N N . LEU A 1 103 ? 4.090 0.126 6.609 1.00 97.06 103 LEU A N 1
ATOM 830 C CA . LEU A 1 103 ? 4.173 0.082 5.148 1.00 97.06 103 LEU A CA 1
ATOM 831 C C . LEU A 1 103 ? 5.503 0.627 4.631 1.00 97.06 103 LEU A C 1
ATOM 833 O O . LEU A 1 103 ? 6.156 -0.026 3.818 1.00 97.06 103 LEU A O 1
ATOM 837 N N . PHE A 1 104 ? 5.934 1.784 5.123 1.00 95.19 104 PHE A N 1
ATOM 838 C CA . PHE A 1 104 ? 7.186 2.406 4.714 1.00 95.19 104 PHE A CA 1
ATOM 839 C C . PHE A 1 104 ? 8.387 1.504 5.025 1.00 95.19 104 PHE A C 1
ATOM 841 O O . PHE A 1 104 ? 9.209 1.249 4.145 1.00 95.19 104 PHE A O 1
ATOM 848 N N . ASN A 1 105 ? 8.430 0.915 6.225 1.00 97.00 105 ASN A N 1
ATOM 849 C CA . ASN A 1 105 ? 9.449 -0.064 6.605 1.00 97.00 105 ASN A CA 1
ATOM 850 C C . ASN A 1 105 ? 9.453 -1.286 5.680 1.00 97.00 105 ASN A C 1
ATOM 852 O O . ASN A 1 105 ? 10.519 -1.700 5.226 1.00 97.00 105 ASN A O 1
ATOM 856 N N . PHE A 1 106 ? 8.284 -1.836 5.338 1.00 98.12 106 PHE A N 1
ATOM 857 C CA . PHE A 1 106 ? 8.192 -2.934 4.373 1.00 98.12 106 PHE A CA 1
ATOM 858 C C . PHE A 1 106 ? 8.788 -2.549 3.008 1.00 98.12 106 PHE A C 1
ATOM 860 O O . PHE A 1 106 ? 9.553 -3.323 2.426 1.00 98.12 106 PHE A O 1
ATOM 867 N N . LEU A 1 107 ? 8.479 -1.355 2.496 1.00 98.25 107 LEU A N 1
ATOM 868 C CA . LEU A 1 107 ? 8.973 -0.898 1.194 1.00 98.25 107 LEU A CA 1
ATOM 869 C C . LEU A 1 107 ? 10.488 -0.680 1.214 1.00 98.25 107 LEU A C 1
ATOM 871 O O . LEU A 1 107 ? 11.184 -1.171 0.325 1.00 98.25 107 LEU A O 1
ATOM 875 N N . VAL A 1 108 ? 11.010 -0.026 2.254 1.00 97.56 108 VAL A N 1
ATOM 876 C CA . VAL A 1 108 ? 12.451 0.194 2.443 1.00 97.56 108 VAL A CA 1
ATOM 877 C C . VAL A 1 108 ? 13.193 -1.122 2.679 1.00 97.56 108 VAL A C 1
ATOM 879 O O . VAL A 1 108 ? 14.316 -1.275 2.222 1.00 97.56 108 VAL A O 1
ATOM 882 N N . GLN A 1 109 ? 12.599 -2.136 3.298 1.00 97.69 109 GLN A N 1
ATOM 883 C CA . GLN A 1 109 ? 13.256 -3.444 3.414 1.00 97.69 109 GLN A CA 1
ATOM 884 C C . GLN A 1 109 ? 13.334 -4.195 2.074 1.00 97.69 109 GLN A C 1
ATOM 886 O O . GLN A 1 109 ? 14.249 -4.988 1.865 1.00 97.69 109 GLN A O 1
ATOM 891 N N . ASN A 1 110 ? 12.408 -3.934 1.144 1.00 97.50 110 ASN A N 1
ATOM 892 C CA . ASN A 1 110 ? 12.295 -4.672 -0.120 1.00 97.50 110 ASN A CA 1
ATOM 893 C C . ASN A 1 110 ? 12.786 -3.897 -1.359 1.00 97.50 110 ASN A C 1
ATOM 895 O O . ASN A 1 110 ? 12.869 -4.477 -2.445 1.00 97.50 110 ASN A O 1
ATOM 899 N N . HIS A 1 111 ? 13.174 -2.622 -1.222 1.00 96.06 111 HIS A N 1
ATOM 900 C CA . HIS A 1 111 ? 13.610 -1.778 -2.348 1.00 96.06 111 HIS A CA 1
ATOM 901 C C . HIS A 1 111 ? 14.852 -2.309 -3.087 1.00 96.06 111 HIS A C 1
ATOM 903 O O . HIS A 1 111 ? 15.037 -2.003 -4.263 1.00 96.06 111 HIS A O 1
ATOM 909 N N . ASN A 1 112 ? 15.677 -3.130 -2.428 1.00 95.94 112 ASN A N 1
ATOM 910 C CA . ASN A 1 112 ? 16.845 -3.787 -3.021 1.00 95.94 112 ASN A CA 1
ATOM 911 C C . ASN A 1 112 ? 16.600 -5.277 -3.346 1.00 95.94 112 ASN A C 1
ATOM 913 O O . ASN A 1 112 ? 17.528 -6.083 -3.385 1.00 95.94 112 ASN A O 1
ATOM 917 N N . SER A 1 113 ? 15.340 -5.672 -3.561 1.00 96.75 113 SER A N 1
ATOM 918 C CA . SER A 1 113 ? 14.981 -7.030 -3.990 1.00 96.75 113 SER A CA 1
ATOM 919 C C . SER A 1 113 ? 15.704 -7.435 -5.281 1.00 96.75 113 SER A C 1
ATOM 921 O O . SER A 1 113 ? 15.945 -6.607 -6.160 1.00 96.75 113 SER A O 1
ATOM 923 N N . ARG A 1 114 ? 15.999 -8.730 -5.452 1.00 96.88 114 ARG A N 1
ATOM 924 C CA . ARG A 1 114 ? 16.570 -9.279 -6.698 1.00 96.88 114 ARG A CA 1
ATOM 925 C C . ARG A 1 114 ? 15.672 -9.000 -7.910 1.00 96.88 114 ARG A C 1
ATOM 927 O O . ARG A 1 114 ? 16.174 -8.700 -8.996 1.00 96.88 114 ARG A O 1
ATOM 934 N N . GLU A 1 115 ? 14.358 -9.034 -7.709 1.00 96.94 115 GLU A N 1
ATOM 935 C CA . GLU A 1 115 ? 13.364 -8.828 -8.759 1.00 96.94 115 GLU A CA 1
ATOM 936 C C . GLU A 1 115 ? 13.230 -7.350 -9.136 1.00 96.94 115 GLU A C 1
ATOM 938 O O . GLU A 1 115 ? 12.865 -6.505 -8.316 1.00 96.94 115 GLU A O 1
ATOM 943 N N . ARG A 1 116 ? 13.484 -7.027 -10.412 1.00 96.56 116 ARG A N 1
ATOM 944 C CA . ARG A 1 116 ? 13.420 -5.643 -10.923 1.00 96.56 116 ARG A CA 1
ATOM 945 C C . ARG A 1 116 ? 12.039 -5.017 -10.728 1.00 96.56 116 ARG A C 1
ATOM 947 O O . ARG A 1 116 ? 11.962 -3.837 -10.397 1.00 96.56 116 ARG A O 1
ATOM 954 N N . ALA A 1 117 ? 10.978 -5.801 -10.932 1.00 97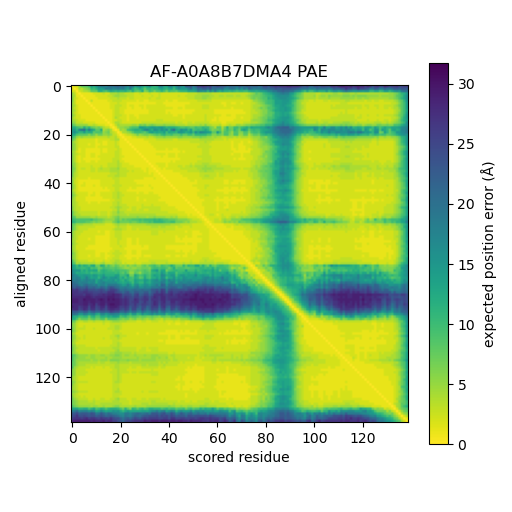.19 117 ALA A N 1
ATOM 955 C CA . ALA A 1 117 ? 9.599 -5.361 -10.741 1.00 97.19 117 ALA A CA 1
ATOM 956 C C . ALA A 1 117 ? 9.369 -4.862 -9.310 1.00 97.19 117 ALA A C 1
ATOM 958 O O . ALA A 1 117 ? 8.908 -3.742 -9.116 1.00 97.19 117 ALA A O 1
ATOM 959 N N . VAL A 1 118 ? 9.797 -5.655 -8.323 1.00 98.00 118 VAL A N 1
ATOM 960 C CA . VAL A 1 118 ? 9.618 -5.346 -6.901 1.00 98.00 118 VAL A CA 1
ATOM 961 C C . VAL A 1 118 ? 10.355 -4.065 -6.531 1.00 98.00 118 VAL A C 1
ATOM 963 O O . VAL A 1 118 ? 9.748 -3.186 -5.929 1.00 98.00 118 VAL A O 1
ATOM 966 N N . ARG A 1 119 ? 11.618 -3.905 -6.957 1.00 97.88 119 ARG A N 1
ATOM 967 C CA . ARG A 1 119 ? 12.376 -2.663 -6.710 1.00 97.88 119 ARG A CA 1
ATOM 968 C C . ARG A 1 119 ? 11.660 -1.441 -7.274 1.00 97.88 119 ARG A C 1
ATOM 970 O O . ARG A 1 119 ? 11.473 -0.455 -6.568 1.00 97.88 119 ARG A O 1
ATOM 977 N N . TYR A 1 120 ? 11.230 -1.532 -8.534 1.00 97.62 120 TYR A N 1
ATOM 978 C CA . TYR A 1 120 ? 10.503 -0.456 -9.201 1.00 97.62 120 TYR A CA 1
ATOM 979 C C . TYR A 1 120 ? 9.229 -0.086 -8.435 1.00 97.62 120 TYR A C 1
ATOM 981 O O . TYR A 1 120 ? 9.024 1.086 -8.136 1.00 97.62 120 TYR A O 1
ATOM 989 N N . ARG A 1 121 ? 8.414 -1.078 -8.055 1.00 98.00 121 ARG A N 1
ATOM 990 C CA . ARG A 1 121 ? 7.151 -0.852 -7.340 1.00 98.00 121 ARG A CA 1
ATOM 991 C C . ARG A 1 121 ? 7.357 -0.333 -5.917 1.00 98.00 121 AR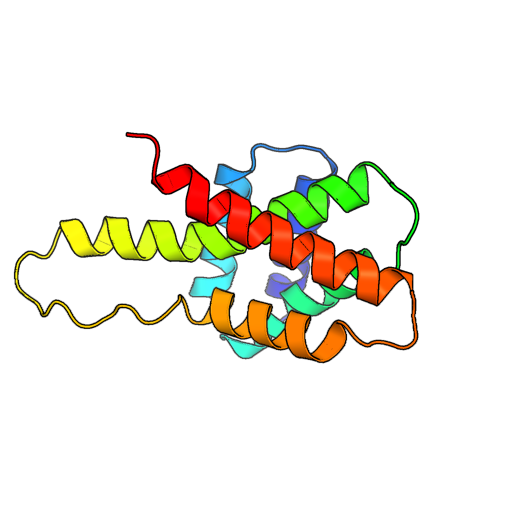G A C 1
ATOM 993 O O . ARG A 1 121 ? 6.596 0.528 -5.491 1.00 98.00 121 ARG A O 1
ATOM 1000 N N . CYS A 1 122 ? 8.404 -0.768 -5.211 1.00 98.25 122 CYS A N 1
ATOM 1001 C CA . CYS A 1 122 ? 8.786 -0.200 -3.914 1.00 98.25 122 CYS A CA 1
ATOM 1002 C C . CYS A 1 122 ? 9.078 1.297 -4.03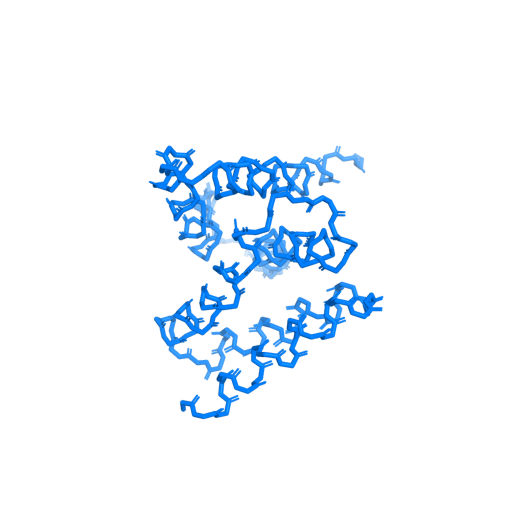3 1.00 98.25 122 CYS A C 1
ATOM 1004 O O . CYS A 1 122 ? 8.461 2.095 -3.331 1.00 98.25 122 CYS A O 1
ATOM 1006 N N . CYS A 1 123 ? 9.983 1.677 -4.940 1.00 97.88 123 CYS A N 1
ATOM 1007 C CA . CYS A 1 123 ? 10.345 3.078 -5.142 1.00 97.88 123 CYS A CA 1
ATOM 1008 C C . CYS A 1 123 ? 9.146 3.906 -5.612 1.00 97.88 123 CYS A C 1
ATOM 1010 O O . CYS A 1 123 ? 8.912 4.987 -5.088 1.00 97.88 123 CYS A O 1
ATOM 1012 N N . GLN A 1 124 ? 8.354 3.381 -6.547 1.00 97.44 124 GLN A N 1
ATOM 1013 C CA . GLN A 1 124 ? 7.173 4.066 -7.061 1.00 97.44 124 GLN A CA 1
ATOM 1014 C C . GLN A 1 124 ? 6.133 4.340 -5.967 1.00 97.44 124 GLN A C 1
ATOM 1016 O O . GLN A 1 124 ? 5.605 5.449 -5.894 1.00 97.44 124 GLN A O 1
ATOM 1021 N N . LEU A 1 125 ? 5.835 3.348 -5.121 1.00 97.94 125 LEU A N 1
ATOM 1022 C CA . LEU A 1 125 ? 4.875 3.516 -4.033 1.00 97.94 125 LEU A CA 1
ATOM 1023 C C . LEU A 1 125 ? 5.400 4.499 -2.978 1.00 97.94 125 LEU A C 1
ATOM 1025 O O . LEU A 1 125 ? 4.638 5.344 -2.526 1.00 97.94 125 LEU A O 1
ATOM 1029 N N . ILE A 1 126 ? 6.699 4.460 -2.651 1.00 97.50 126 ILE A N 1
ATOM 1030 C CA . ILE A 1 126 ? 7.338 5.467 -1.785 1.00 97.50 126 ILE A CA 1
ATOM 1031 C C . ILE A 1 126 ? 7.159 6.878 -2.363 1.00 97.50 126 ILE A C 1
ATOM 1033 O O . ILE A 1 126 ? 6.706 7.769 -1.652 1.00 97.50 126 ILE A O 1
ATOM 1037 N N . THR A 1 127 ? 7.461 7.077 -3.651 1.00 96.50 127 THR A N 1
ATOM 1038 C CA . THR A 1 127 ? 7.303 8.384 -4.307 1.00 96.50 127 THR A CA 1
ATOM 1039 C C . THR A 1 127 ? 5.868 8.890 -4.213 1.00 96.50 127 THR A C 1
ATOM 1041 O O . THR A 1 127 ? 5.658 10.032 -3.828 1.00 96.50 127 THR A O 1
ATOM 1044 N N . LYS A 1 128 ? 4.877 8.039 -4.502 1.00 95.50 128 LYS A N 1
ATOM 1045 C CA . LYS A 1 128 ? 3.459 8.423 -4.429 1.00 95.50 128 LYS A CA 1
ATOM 1046 C C . LYS A 1 128 ? 2.991 8.725 -3.008 1.00 95.50 128 LYS A C 1
ATOM 1048 O O . LYS A 1 128 ? 2.183 9.626 -2.820 1.00 95.50 128 LYS A O 1
ATOM 1053 N N . ILE A 1 129 ? 3.500 7.999 -2.012 1.00 94.25 129 ILE A N 1
ATOM 1054 C CA . ILE A 1 129 ? 3.227 8.300 -0.603 1.00 94.25 129 ILE A CA 1
ATOM 1055 C C . ILE A 1 129 ? 3.701 9.717 -0.269 1.00 94.25 129 ILE A C 1
ATOM 1057 O O . ILE A 1 129 ? 2.933 10.461 0.330 1.00 94.25 129 ILE A O 1
ATOM 1061 N N . PHE A 1 130 ? 4.916 10.100 -0.678 1.00 92.50 130 PHE A N 1
ATOM 1062 C CA . PHE A 1 130 ? 5.428 11.454 -0.447 1.00 92.50 130 PHE A CA 1
ATOM 1063 C C . PHE A 1 130 ? 4.625 12.518 -1.193 1.00 92.50 130 PHE A C 1
ATOM 1065 O O . PHE A 1 130 ? 4.210 13.486 -0.572 1.00 92.50 130 PHE A O 1
ATOM 1072 N N . THR A 1 131 ? 4.286 12.297 -2.467 1.00 91.81 131 THR A N 1
ATOM 1073 C CA . THR A 1 131 ? 3.418 13.226 -3.214 1.00 91.81 131 THR A CA 1
ATOM 1074 C C . THR A 1 131 ? 2.095 13.486 -2.484 1.00 91.81 131 THR A C 1
ATOM 1076 O O . THR A 1 131 ? 1.715 14.633 -2.286 1.00 91.81 131 THR A O 1
ATOM 1079 N N . ASN A 1 132 ? 1.440 12.438 -1.979 1.00 88.12 132 ASN A N 1
ATOM 1080 C CA . ASN A 1 132 ? 0.167 12.580 -1.266 1.00 88.12 132 ASN A CA 1
ATOM 1081 C C . ASN A 1 132 ? 0.290 13.223 0.131 1.00 88.12 132 ASN A C 1
ATOM 1083 O O . ASN A 1 132 ? -0.740 13.548 0.734 1.00 88.12 132 ASN A O 1
ATOM 1087 N N . MET A 1 133 ? 1.507 13.319 0.682 1.00 85.19 133 MET A N 1
ATOM 1088 C CA . MET A 1 133 ? 1.799 14.084 1.899 1.00 85.19 133 MET A CA 1
ATOM 1089 C C . MET A 1 133 ? 2.012 15.563 1.579 1.00 85.19 133 MET A C 1
ATOM 1091 O O . MET A 1 133 ? 1.486 16.401 2.301 1.00 85.19 133 MET A O 1
ATOM 1095 N N . ASP A 1 134 ? 2.745 15.861 0.505 1.00 74.62 134 ASP A N 1
ATOM 1096 C CA . ASP A 1 134 ? 3.077 17.229 0.089 1.00 74.62 134 ASP A CA 1
ATOM 1097 C C . ASP A 1 134 ? 1.845 17.995 -0.424 1.00 74.62 134 ASP A C 1
ATOM 1099 O O . ASP A 1 134 ? 1.737 19.203 -0.223 1.00 74.62 134 ASP A O 1
ATOM 1103 N N . ASP A 1 135 ? 0.868 17.299 -1.019 1.00 62.81 135 ASP A N 1
ATOM 1104 C CA . ASP A 1 135 ? -0.404 17.895 -1.463 1.00 62.81 135 ASP A CA 1
ATOM 1105 C C . ASP A 1 135 ? -1.212 18.556 -0.317 1.00 62.81 135 ASP A C 1
ATOM 1107 O O . ASP A 1 135 ? -2.160 19.294 -0.584 1.00 62.81 135 ASP A O 1
ATOM 1111 N N . ASP A 1 136 ? -0.842 18.341 0.955 1.00 54.66 136 ASP A N 1
ATOM 1112 C CA . ASP A 1 136 ? -1.424 19.041 2.111 1.00 54.66 136 ASP A CA 1
ATOM 1113 C C . ASP A 1 136 ? -0.887 20.482 2.301 1.00 54.66 136 ASP A C 1
ATOM 1115 O O . ASP A 1 136 ? -1.489 21.246 3.055 1.00 54.66 136 ASP A O 1
ATOM 1119 N N . GLU A 1 137 ? 0.209 20.887 1.638 1.00 44.81 137 GLU A N 1
ATOM 1120 C CA . GLU A 1 137 ? 0.842 22.214 1.811 1.00 44.81 137 GLU A CA 1
ATOM 1121 C C . GLU A 1 137 ? 0.336 23.304 0.841 1.00 44.81 137 GLU A C 1
ATOM 1123 O O . GLU A 1 137 ? 0.804 24.441 0.890 1.00 44.81 137 GLU A O 1
ATOM 1128 N N . THR A 1 138 ? -0.643 23.011 -0.023 1.00 34.75 138 THR A N 1
ATOM 1129 C CA . THR A 1 138 ? -1.278 24.034 -0.884 1.00 34.75 138 THR A CA 1
ATOM 1130 C C . THR A 1 138 ? -2.623 24.506 -0.328 1.00 34.75 138 THR A C 1
ATOM 1132 O O . THR A 1 138 ? -3.684 24.175 -0.857 1.00 34.75 138 THR A O 1
ATOM 1135 N N . ILE A 1 139 ? -2.565 25.320 0.735 1.00 34.44 139 ILE A N 1
ATOM 1136 C CA . ILE A 1 139 ? -3.642 26.223 1.191 1.00 34.44 139 ILE A CA 1
ATOM 1137 C C . ILE A 1 139 ? -3.042 27.593 1.508 1.00 34.44 139 ILE A C 1
ATOM 1139 O O . ILE A 1 139 ? -2.054 27.638 2.273 1.00 34.44 139 ILE A O 1
#

pLDDT: mean 85.11, std 18.16, range [34.44, 98.25]

Mean predicted aligned error: 6.86 Å

Solvent-accessible surface area (backbone atoms only — not comparable to full-atom values): 7827 Å² total; per-residue (Å²): 109,75,63,58,49,51,51,50,49,51,48,56,51,42,33,45,75,65,54,65,62,69,63,48,39,50,56,51,48,51,52,48,72,78,42,55,67,66,64,40,50,52,45,51,46,60,57,49,54,68,50,29,67,55,67,70,96,42,74,46,52,54,35,40,46,51,47,53,22,51,37,44,46,46,61,42,52,56,52,55,64,62,49,72,76,56,84,88,73,74,103,75,71,89,66,68,43,69,68,38,49,54,51,49,51,54,32,68,73,38,40,81,43,91,49,67,23,34,21,51,42,28,51,52,39,52,52,46,36,50,52,65,55,56,68,71,71,81,124

Nearest PDB structures (foldseek):
  6yvd-assembly1_A  TM=8.335E-01  e=4.255E-04  Saccharomyces cerevisiae S288C
  7q2z-assembly1_E  TM=8.382E-01  e=8.556E-04  Saccharomyces cerevisiae S288C
  7aqo-assembly1_A  TM=4.051E-01  e=2.383E+00  Saccharomyces cerevisiae S288C